Protein AF-A0AAV0XAW9-F1 (afdb_monomer_lite)

Sequence (82 aa):
MDLLRKIWVRLNRIRKRQGRCNELMYKWKFRESPGYDCGANIQPKQHLILDCHLRSYDGDLEDFLKVTPDAVAWLEALDIDI

Radius of gyration: 12.8 Å; chains: 1; bounding box: 31×23×32 Å

pLDDT: mean 81.26, std 8.33, range [59.66, 92.0]

Secondary structure (DSSP, 8-state):
----HHHHHHHHHHHTT-S--HHHHHHTTSSS-S--TTS-SS--HHHHHHT-TTT--SS-HHHHHHT-HHHHHHHHH--S--

Organism: NCBI:txid13131

Foldseek 3Di:
DDDDPQLVVQLVCLVVLHDDQLVVCVVVVVDPANDDPLRRRHDRPCCQAPPRPVQHQPDDSCCSVVVPPSSSVSSVPDPDRD

Structure (mmCIF, N/CA/C/O backbone):
data_AF-A0AAV0XAW9-F1
#
_entry.id   AF-A0AAV0XAW9-F1
#
loop_
_atom_site.group_PDB
_atom_site.id
_atom_site.type_symbol
_atom_site.label_atom_id
_atom_site.label_alt_id
_atom_site.label_comp_id
_atom_site.label_asym_id
_atom_site.label_entity_id
_atom_site.label_seq_id
_atom_site.pdbx_PDB_ins_code
_atom_site.Cartn_x
_atom_site.Cartn_y
_atom_site.Cartn_z
_atom_site.occupancy
_atom_site.B_iso_or_equiv
_atom_site.auth_seq_id
_atom_site.auth_comp_id
_atom_site.auth_asym_id
_atom_site.auth_atom_id
_atom_site.pdbx_PDB_model_num
ATOM 1 N N . MET A 1 1 ? -9.727 -3.588 17.681 1.00 61.06 1 MET A N 1
ATOM 2 C CA . MET A 1 1 ? -10.144 -4.339 16.481 1.00 61.06 1 MET A CA 1
ATOM 3 C C . MET A 1 1 ? -9.195 -5.498 16.303 1.00 61.06 1 MET A C 1
ATOM 5 O O . MET A 1 1 ? -7.990 -5.260 16.293 1.00 61.06 1 MET A O 1
ATOM 9 N N . ASP A 1 2 ? -9.720 -6.708 16.153 1.00 79.25 2 ASP A N 1
ATOM 10 C CA . ASP A 1 2 ? -8.918 -7.829 15.675 1.00 79.25 2 ASP A CA 1
ATOM 11 C C . ASP A 1 2 ? -8.777 -7.711 14.158 1.00 79.25 2 ASP A C 1
ATOM 13 O O . ASP A 1 2 ? -9.742 -7.863 13.414 1.00 79.25 2 ASP A O 1
ATOM 17 N N . LEU A 1 3 ? -7.573 -7.368 13.701 1.00 83.38 3 LEU A N 1
ATOM 18 C CA . LEU A 1 3 ? -7.247 -7.342 12.279 1.00 83.38 3 LEU A CA 1
ATOM 19 C C . LEU A 1 3 ? -6.776 -8.726 11.844 1.00 83.38 3 LEU A C 1
ATOM 21 O O . LEU A 1 3 ? -5.940 -9.347 12.505 1.00 83.38 3 LEU A O 1
ATOM 25 N N . LEU A 1 4 ? -7.219 -9.165 10.667 1.00 90.06 4 LEU A N 1
ATOM 26 C CA . LEU A 1 4 ? -6.616 -10.320 10.013 1.00 90.06 4 LEU A CA 1
ATOM 27 C C . LEU A 1 4 ? -5.106 -10.094 9.863 1.00 90.06 4 LEU A C 1
ATOM 29 O O . LEU A 1 4 ? -4.652 -9.014 9.472 1.00 90.06 4 LEU A O 1
ATOM 33 N N . ARG A 1 5 ? -4.314 -11.143 10.115 1.00 89.44 5 ARG A N 1
ATOM 34 C CA . ARG A 1 5 ? -2.842 -11.086 10.074 1.00 89.44 5 ARG A CA 1
ATOM 35 C C . ARG A 1 5 ? -2.309 -10.444 8.788 1.00 89.44 5 ARG A C 1
ATOM 37 O O . ARG A 1 5 ? -1.347 -9.683 8.839 1.00 89.44 5 ARG A O 1
ATOM 44 N N . LYS A 1 6 ? -2.943 -10.723 7.644 1.00 88.12 6 LYS A N 1
ATOM 45 C CA . LYS A 1 6 ? -2.585 -10.150 6.335 1.00 88.12 6 LYS A CA 1
ATOM 46 C C . LYS A 1 6 ? -2.702 -8.620 6.327 1.00 88.12 6 LYS A C 1
ATOM 48 O O . LYS A 1 6 ? -1.759 -7.943 5.926 1.00 88.12 6 LYS A O 1
ATOM 53 N N . ILE A 1 7 ? -3.821 -8.086 6.815 1.00 89.75 7 ILE A N 1
ATOM 54 C CA . ILE A 1 7 ? -4.095 -6.643 6.876 1.00 89.75 7 ILE A CA 1
ATOM 55 C C . ILE A 1 7 ? -3.120 -5.975 7.840 1.00 89.75 7 ILE A C 1
ATOM 57 O O . ILE A 1 7 ? -2.488 -4.982 7.493 1.00 89.75 7 ILE A O 1
ATOM 61 N N . TRP A 1 8 ? -2.917 -6.572 9.016 1.00 89.75 8 TRP A N 1
ATOM 62 C CA . TRP A 1 8 ? -1.987 -6.055 10.019 1.00 89.75 8 TRP A CA 1
ATOM 63 C C . TRP A 1 8 ? -0.547 -5.947 9.487 1.00 89.75 8 TRP A C 1
ATOM 65 O O . TRP A 1 8 ? 0.144 -4.955 9.727 1.00 89.75 8 TRP A O 1
ATOM 75 N N . VAL A 1 9 ? -0.090 -6.945 8.721 1.00 88.50 9 VAL A N 1
ATOM 76 C CA . VAL A 1 9 ? 1.237 -6.920 8.087 1.00 88.50 9 VAL A CA 1
ATOM 77 C C . VAL A 1 9 ? 1.327 -5.808 7.041 1.00 88.50 9 VAL A C 1
ATOM 79 O O . VAL A 1 9 ? 2.280 -5.028 7.087 1.00 88.50 9 VAL A O 1
ATOM 82 N N . ARG A 1 10 ? 0.346 -5.699 6.133 1.00 88.62 10 ARG A N 1
ATOM 83 C CA . ARG A 1 10 ? 0.311 -4.641 5.105 1.00 88.62 10 ARG A CA 1
ATOM 84 C C . ARG A 1 10 ? 0.289 -3.246 5.742 1.00 88.62 10 ARG A C 1
ATOM 86 O O . ARG A 1 10 ? 1.091 -2.390 5.377 1.00 88.62 10 ARG A O 1
ATOM 93 N N . LEU A 1 11 ? -0.530 -3.057 6.774 1.00 8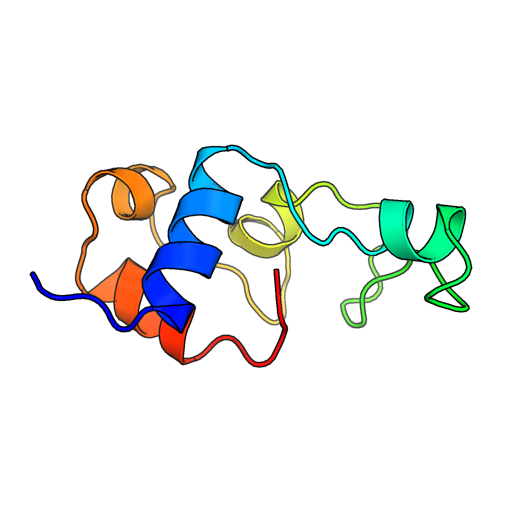9.75 11 LEU A N 1
ATOM 94 C CA . LEU A 1 11 ? -0.629 -1.817 7.540 1.00 89.75 11 LEU A CA 1
ATOM 95 C C . LEU A 1 11 ? 0.717 -1.400 8.150 1.00 89.75 11 LEU A C 1
ATOM 97 O O . LEU A 1 11 ? 1.159 -0.263 7.997 1.00 89.75 11 LEU A O 1
ATOM 101 N N . ASN A 1 12 ? 1.419 -2.321 8.813 1.00 88.12 12 ASN A N 1
ATOM 102 C CA . ASN A 1 12 ? 2.718 -2.007 9.416 1.00 88.12 12 ASN A CA 1
ATOM 103 C C . ASN A 1 12 ? 3.804 -1.710 8.384 1.00 88.12 12 ASN A C 1
ATOM 105 O O . ASN A 1 12 ? 4.679 -0.874 8.619 1.00 88.12 12 ASN A O 1
ATOM 109 N N . ARG A 1 13 ? 3.732 -2.365 7.228 1.00 85.69 13 ARG A N 1
ATOM 110 C CA . ARG A 1 13 ? 4.618 -2.115 6.093 1.00 85.69 13 ARG A CA 1
ATOM 111 C C . ARG A 1 13 ? 4.390 -0.726 5.473 1.00 85.69 13 ARG A C 1
ATOM 113 O O . ARG A 1 13 ? 5.346 -0.132 4.972 1.00 85.69 13 ARG A O 1
ATOM 120 N N . ILE A 1 14 ? 3.171 -0.186 5.541 1.00 84.94 14 ILE A N 1
ATOM 121 C CA . ILE A 1 14 ? 2.870 1.213 5.187 1.00 84.94 14 ILE A CA 1
ATOM 122 C C . ILE A 1 14 ? 3.412 2.168 6.247 1.00 84.94 14 ILE A C 1
ATOM 124 O O . ILE A 1 14 ? 4.180 3.071 5.924 1.00 84.94 14 ILE A O 1
ATOM 128 N N . ARG A 1 15 ? 3.091 1.928 7.523 1.00 85.94 15 ARG A N 1
ATOM 129 C CA . ARG A 1 15 ? 3.506 2.788 8.646 1.00 85.94 15 ARG A CA 1
ATOM 130 C C . ARG A 1 15 ? 5.017 2.964 8.735 1.00 85.94 15 ARG A C 1
ATOM 132 O O . ARG A 1 15 ? 5.500 4.074 8.923 1.00 85.94 15 ARG A O 1
ATOM 139 N N . LYS A 1 16 ? 5.778 1.880 8.559 1.00 80.56 16 LYS A N 1
ATOM 140 C CA . LYS A 1 16 ? 7.248 1.936 8.545 1.00 80.56 16 LYS A CA 1
ATOM 141 C C . LYS A 1 16 ? 7.830 2.457 7.233 1.00 80.56 16 LYS A C 1
ATOM 143 O O . LYS A 1 16 ? 9.046 2.586 7.138 1.00 80.56 16 LYS A O 1
ATOM 148 N N . ARG A 1 17 ? 6.995 2.698 6.213 1.00 72.69 17 ARG A N 1
ATOM 149 C CA . ARG A 1 17 ? 7.407 3.030 4.838 1.00 72.69 17 ARG A CA 1
ATOM 150 C C . ARG A 1 17 ? 8.434 2.037 4.271 1.00 72.69 17 ARG A C 1
ATOM 152 O O . ARG A 1 17 ? 9.191 2.356 3.362 1.00 72.69 17 ARG A O 1
ATOM 159 N N . GLN A 1 18 ? 8.448 0.813 4.797 1.00 68.44 18 GLN A N 1
ATOM 160 C CA . GLN A 1 18 ? 9.409 -0.244 4.488 1.00 68.44 18 GLN A CA 1
ATOM 161 C C . GLN A 1 18 ? 8.669 -1.562 4.254 1.00 68.44 18 GLN A C 1
ATOM 163 O O . GLN A 1 18 ? 7.675 -1.869 4.910 1.00 68.44 18 GLN A O 1
ATOM 168 N N . GLY A 1 19 ? 9.109 -2.352 3.279 1.00 70.25 19 GLY A N 1
ATOM 169 C CA . GLY A 1 19 ? 8.558 -3.682 2.989 1.00 70.25 19 GLY A CA 1
ATOM 170 C C . GLY A 1 19 ? 8.892 -4.137 1.574 1.00 70.25 19 GLY A C 1
ATOM 171 O O . GLY A 1 19 ? 9.980 -3.827 1.093 1.00 70.25 19 GLY A O 1
ATOM 172 N N . ARG A 1 20 ? 7.991 -4.877 0.918 1.00 71.06 20 ARG A N 1
ATOM 173 C CA . ARG A 1 20 ? 8.252 -5.433 -0.417 1.00 71.06 20 ARG A CA 1
ATOM 174 C C . ARG A 1 20 ? 8.137 -4.323 -1.460 1.00 71.06 20 ARG A C 1
ATOM 176 O O . ARG A 1 20 ? 7.046 -3.967 -1.878 1.00 71.06 20 ARG A O 1
ATOM 183 N N . CYS A 1 21 ? 9.274 -3.743 -1.831 1.00 72.88 21 CYS A N 1
ATOM 184 C CA . CYS A 1 21 ? 9.379 -2.816 -2.953 1.00 72.88 21 CYS A CA 1
ATOM 185 C C . CYS A 1 21 ? 9.940 -3.554 -4.171 1.00 72.88 21 CYS A C 1
ATOM 187 O O . CYS A 1 21 ? 10.910 -4.306 -4.028 1.00 72.88 21 CYS A O 1
ATOM 189 N N . ASN A 1 22 ? 9.381 -3.304 -5.357 1.00 74.88 22 ASN A N 1
ATOM 190 C CA . ASN A 1 22 ? 9.873 -3.887 -6.607 1.00 74.88 22 ASN A CA 1
ATOM 191 C C . ASN A 1 22 ? 11.351 -3.579 -6.862 1.00 74.88 22 ASN A C 1
ATOM 193 O O . ASN A 1 22 ? 12.054 -4.442 -7.371 1.00 74.88 22 ASN A O 1
ATOM 197 N N . GLU A 1 23 ? 11.851 -2.418 -6.433 1.00 75.88 23 GLU A N 1
ATOM 198 C CA . GLU A 1 23 ? 13.273 -2.073 -6.521 1.00 75.88 23 GLU A CA 1
ATOM 199 C C . GLU A 1 23 ? 14.157 -3.070 -5.751 1.00 75.88 23 GLU A C 1
ATOM 201 O O . GLU A 1 23 ? 15.123 -3.603 -6.295 1.00 75.88 23 GLU A O 1
ATOM 206 N N . LEU A 1 24 ? 13.807 -3.375 -4.495 1.00 78.62 24 LEU A N 1
ATOM 207 C CA . LEU A 1 24 ? 14.546 -4.345 -3.681 1.00 78.62 24 LEU A CA 1
ATOM 208 C C . LEU A 1 24 ? 14.404 -5.760 -4.246 1.00 78.62 24 LEU A C 1
ATOM 210 O O . LEU A 1 24 ? 15.376 -6.510 -4.276 1.00 78.62 24 LEU A O 1
ATOM 214 N N . MET A 1 25 ? 13.214 -6.113 -4.737 1.00 82.19 25 MET A N 1
ATOM 215 C CA . MET A 1 25 ? 12.983 -7.410 -5.375 1.00 82.19 25 MET A CA 1
ATOM 216 C C . MET A 1 25 ? 13.793 -7.564 -6.666 1.00 82.19 25 MET A C 1
ATOM 218 O O . MET A 1 25 ? 14.353 -8.632 -6.897 1.00 82.19 25 MET A O 1
ATOM 222 N N . TYR A 1 26 ? 13.909 -6.506 -7.468 1.00 82.38 26 TYR A N 1
ATOM 223 C CA . TYR A 1 26 ? 14.750 -6.467 -8.661 1.00 82.38 26 TYR A CA 1
ATOM 224 C C . TYR A 1 26 ? 16.235 -6.557 -8.297 1.00 82.38 26 TYR A C 1
ATOM 226 O O . TYR A 1 26 ? 16.952 -7.407 -8.822 1.00 82.38 26 TYR A O 1
ATOM 234 N N . LYS A 1 27 ? 16.690 -5.772 -7.309 1.00 83.12 27 LYS A N 1
ATOM 235 C CA . LYS A 1 27 ? 18.067 -5.828 -6.788 1.00 83.12 27 LYS A CA 1
ATOM 236 C C . LYS A 1 27 ? 18.450 -7.232 -6.311 1.00 83.12 27 LYS A C 1
ATOM 238 O O . LYS A 1 27 ? 19.593 -7.651 -6.473 1.00 83.12 27 LYS A O 1
ATOM 243 N N . TRP A 1 28 ? 17.501 -7.962 -5.734 1.00 87.00 28 TRP A N 1
ATOM 244 C CA . TRP A 1 28 ? 17.683 -9.339 -5.275 1.00 87.00 28 TRP A CA 1
ATOM 245 C C . TRP A 1 28 ? 17.353 -10.405 -6.330 1.00 87.00 28 TRP A C 1
ATOM 247 O O . TRP A 1 28 ? 17.357 -11.587 -6.000 1.00 87.00 28 TRP A O 1
ATOM 257 N N . LYS A 1 29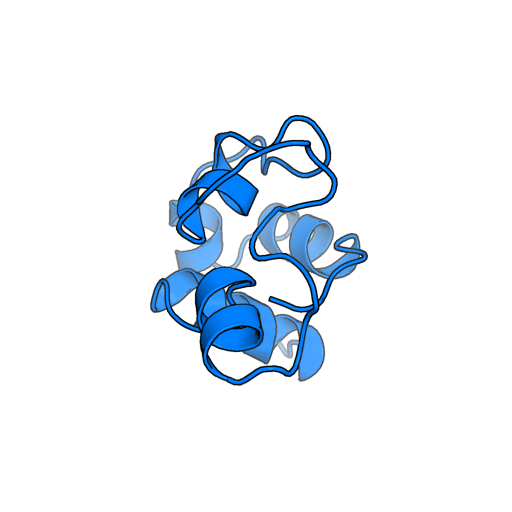 ? 17.090 -10.021 -7.587 1.00 85.25 29 LYS A N 1
ATOM 258 C CA . LYS A 1 29 ? 16.751 -10.923 -8.706 1.00 85.25 29 LYS A CA 1
ATOM 259 C C . LYS A 1 29 ? 15.492 -11.778 -8.487 1.00 85.25 29 LYS A C 1
ATOM 261 O O . LYS A 1 29 ? 15.322 -12.805 -9.132 1.00 85.25 29 LYS A O 1
ATOM 266 N N . PHE A 1 30 ? 14.590 -11.346 -7.606 1.00 82.19 30 PHE A N 1
ATOM 267 C CA . PHE A 1 30 ? 13.256 -11.939 -7.439 1.00 82.19 30 PHE A CA 1
ATOM 268 C C . PHE A 1 30 ? 12.226 -11.381 -8.431 1.00 82.19 30 PHE A C 1
ATOM 270 O O . PHE A 1 30 ? 11.128 -11.922 -8.538 1.00 82.19 30 PHE A O 1
ATOM 277 N N . ARG A 1 31 ? 12.550 -10.289 -9.132 1.00 77.31 31 ARG A N 1
ATOM 278 C CA . ARG A 1 31 ? 11.774 -9.742 -10.251 1.00 77.31 31 ARG A CA 1
ATOM 279 C C . ARG A 1 31 ? 12.702 -9.396 -11.405 1.00 77.31 31 ARG A C 1
ATOM 281 O O . ARG A 1 31 ? 13.841 -8.999 -11.179 1.00 77.31 31 ARG A O 1
ATOM 288 N N . GLU A 1 32 ? 12.175 -9.493 -12.619 1.00 78.88 32 GLU A N 1
ATOM 289 C CA . GLU A 1 32 ? 12.884 -9.133 -13.853 1.00 78.88 32 GLU A CA 1
ATOM 290 C C . GLU A 1 32 ? 12.882 -7.624 -14.126 1.00 78.88 32 GLU A C 1
ATOM 292 O O . GLU A 1 32 ? 13.731 -7.136 -14.863 1.00 78.88 32 GLU A O 1
ATOM 297 N N . SER A 1 33 ? 11.961 -6.872 -13.513 1.00 76.56 33 SER A N 1
ATOM 298 C CA . SER A 1 33 ? 11.857 -5.419 -13.662 1.00 76.56 33 SER A CA 1
ATOM 299 C C . SER A 1 33 ? 11.585 -4.734 -12.315 1.00 76.56 33 SER A C 1
ATOM 301 O O . SER A 1 33 ? 10.816 -5.268 -11.503 1.00 76.56 33 SER A O 1
ATOM 303 N N . PRO A 1 34 ? 12.188 -3.554 -12.064 1.00 71.75 34 PRO A N 1
ATOM 304 C CA . PRO A 1 34 ? 11.886 -2.728 -10.897 1.00 71.75 34 PRO A CA 1
ATOM 305 C C . PRO A 1 34 ? 10.566 -1.954 -11.041 1.00 71.75 34 PRO A C 1
ATOM 307 O O . PRO A 1 34 ? 10.064 -1.427 -10.047 1.00 71.75 34 PRO A O 1
ATOM 310 N N . GLY A 1 35 ? 10.006 -1.887 -12.254 1.00 68.81 35 GLY A N 1
ATOM 311 C CA . GLY A 1 35 ? 8.793 -1.132 -12.543 1.00 68.81 35 GLY A CA 1
ATOM 312 C C . GLY A 1 35 ? 7.554 -1.724 -11.876 1.00 68.81 35 GLY A C 1
ATOM 313 O O . GLY A 1 35 ? 7.437 -2.938 -11.678 1.00 68.81 35 GLY A O 1
ATOM 314 N N . TYR A 1 36 ? 6.615 -0.854 -11.513 1.00 72.56 36 TYR A 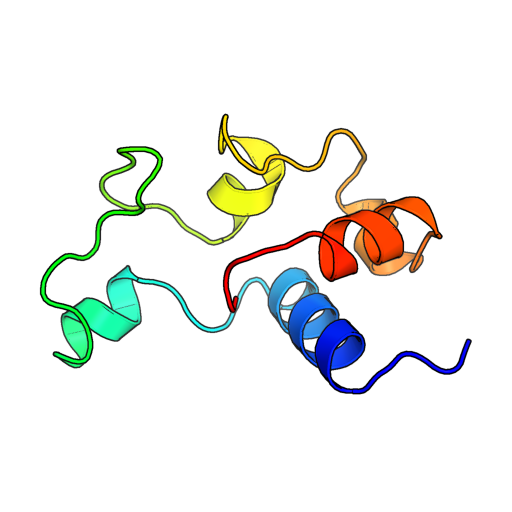N 1
ATOM 315 C CA . TYR A 1 36 ? 5.252 -1.273 -11.196 1.00 72.56 36 TYR A CA 1
ATOM 316 C C . TYR A 1 36 ? 4.415 -1.345 -12.476 1.00 72.56 36 TYR A C 1
ATOM 318 O O . TYR A 1 36 ? 4.707 -0.701 -13.480 1.00 72.56 36 TYR A O 1
ATOM 326 N N . ASP A 1 37 ? 3.356 -2.138 -12.422 1.00 75.12 37 ASP A N 1
ATOM 327 C CA . ASP A 1 37 ? 2.353 -2.283 -13.478 1.00 75.12 37 ASP A CA 1
ATOM 328 C C . ASP A 1 37 ? 1.615 -0.976 -13.805 1.00 75.12 37 ASP A C 1
ATOM 330 O O . ASP A 1 37 ? 1.160 -0.799 -14.929 1.00 75.12 37 ASP A O 1
ATOM 334 N N . CYS A 1 38 ? 1.592 -0.015 -12.877 1.00 76.62 38 CYS A N 1
ATOM 335 C CA . CYS A 1 38 ? 1.165 1.361 -13.136 1.00 76.62 38 CYS A CA 1
ATOM 336 C C . CYS A 1 38 ? 2.139 2.166 -14.031 1.00 76.62 38 CYS A C 1
ATOM 338 O O . CYS A 1 38 ? 2.001 3.380 -14.154 1.00 76.62 38 CYS A O 1
ATOM 340 N N . GLY A 1 39 ? 3.157 1.539 -14.629 1.00 71.00 39 GLY A N 1
ATOM 341 C CA . GLY A 1 39 ? 4.106 2.195 -15.537 1.00 71.00 39 GLY A CA 1
ATOM 342 C C . GLY A 1 39 ? 5.140 3.084 -14.842 1.00 71.00 39 GLY A C 1
ATOM 343 O O . GLY A 1 39 ? 5.917 3.767 -15.507 1.00 71.00 39 GLY A O 1
ATOM 344 N N . ALA A 1 40 ? 5.178 3.086 -13.509 1.00 69.75 40 ALA A N 1
ATOM 345 C CA . ALA A 1 40 ? 6.129 3.888 -12.760 1.00 69.75 40 ALA A CA 1
ATOM 346 C C . ALA A 1 40 ? 7.496 3.185 -12.647 1.00 69.75 40 ALA A C 1
ATOM 348 O O . ALA A 1 40 ? 7.585 2.037 -12.205 1.00 69.75 40 ALA A O 1
ATOM 349 N N . ASN A 1 41 ? 8.563 3.896 -13.037 1.00 61.97 41 ASN A N 1
ATOM 350 C CA . ASN A 1 41 ? 9.916 3.343 -13.197 1.00 61.97 41 ASN A CA 1
ATOM 351 C C . ASN A 1 41 ? 10.613 2.994 -11.876 1.00 61.97 41 ASN A C 1
ATOM 353 O O . ASN A 1 41 ? 11.242 1.946 -11.760 1.00 61.97 41 ASN A O 1
ATOM 357 N N . ILE A 1 42 ? 10.537 3.886 -10.889 1.00 60.06 42 ILE A N 1
ATOM 358 C CA . ILE A 1 42 ? 11.148 3.727 -9.568 1.00 60.06 42 ILE A CA 1
ATOM 359 C C . ILE A 1 42 ? 10.228 4.461 -8.620 1.00 60.06 42 ILE A C 1
ATOM 361 O O . ILE A 1 42 ? 10.041 5.667 -8.770 1.00 60.06 42 ILE A O 1
ATOM 365 N N . GLN A 1 43 ? 9.619 3.752 -7.681 1.00 59.66 43 GLN A N 1
ATOM 366 C CA . GLN A 1 43 ? 8.713 4.401 -6.755 1.00 59.66 43 GLN A CA 1
ATOM 367 C C . GLN A 1 43 ? 8.900 3.870 -5.333 1.00 59.66 43 GLN A C 1
ATOM 369 O O . GLN A 1 43 ? 8.773 2.660 -5.106 1.00 59.66 43 GLN A O 1
ATOM 374 N N . PRO A 1 44 ? 9.159 4.757 -4.353 1.00 64.94 44 PRO A N 1
ATOM 375 C CA . PRO A 1 44 ? 8.996 4.418 -2.952 1.00 64.94 44 PRO A CA 1
ATOM 376 C C . PRO A 1 44 ? 7.521 4.099 -2.685 1.00 64.94 44 PRO A C 1
ATOM 378 O O . PRO A 1 44 ? 6.625 4.558 -3.388 1.00 64.94 44 PRO A O 1
ATOM 381 N N . LYS A 1 45 ? 7.245 3.339 -1.623 1.00 68.00 45 LYS A N 1
ATOM 382 C CA . LYS A 1 45 ? 5.884 2.935 -1.212 1.00 68.00 45 LYS A CA 1
ATOM 383 C C . LYS A 1 45 ? 4.852 4.065 -1.161 1.00 68.00 45 LYS A C 1
ATOM 385 O O . LYS A 1 45 ? 3.663 3.793 -1.257 1.00 68.00 45 LYS A O 1
ATOM 390 N N . GLN A 1 46 ? 5.306 5.305 -0.997 1.00 73.25 46 GLN A N 1
ATOM 391 C CA . GLN A 1 46 ? 4.459 6.492 -1.028 1.00 73.25 46 GLN A CA 1
ATOM 392 C C . GLN A 1 46 ? 3.697 6.624 -2.341 1.00 73.25 46 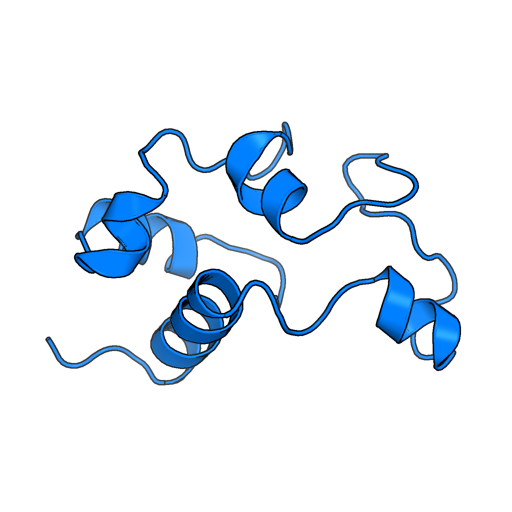GLN A C 1
ATOM 394 O O . GLN A 1 46 ? 2.521 6.941 -2.289 1.00 73.25 46 GLN A O 1
ATOM 399 N N . HIS A 1 47 ? 4.297 6.276 -3.477 1.00 78.50 47 HIS A N 1
ATOM 400 C CA . HIS A 1 47 ? 3.597 6.333 -4.755 1.00 78.50 47 HIS A CA 1
ATOM 401 C C . HIS A 1 47 ? 2.406 5.410 -4.811 1.00 78.50 47 HIS A C 1
ATOM 403 O O . HIS A 1 47 ? 1.347 5.802 -5.269 1.00 78.50 47 HIS A O 1
ATOM 409 N N . LEU A 1 48 ? 2.574 4.173 -4.341 1.00 79.31 48 LEU A N 1
ATOM 410 C CA . LEU A 1 48 ? 1.490 3.207 -4.365 1.00 79.31 48 LEU A CA 1
ATOM 411 C C . LEU A 1 48 ? 0.254 3.755 -3.644 1.00 79.31 48 LEU A C 1
ATOM 413 O O . LEU A 1 48 ? -0.861 3.500 -4.076 1.00 79.31 48 LEU A O 1
ATOM 417 N N . ILE A 1 49 ? 0.484 4.497 -2.562 1.00 80.19 49 ILE A N 1
ATOM 418 C CA . ILE A 1 49 ? -0.567 5.031 -1.707 1.00 80.19 49 ILE A CA 1
ATOM 419 C C . ILE A 1 49 ? -1.075 6.380 -2.228 1.00 80.19 49 ILE A C 1
ATOM 421 O O . ILE A 1 49 ? -2.270 6.607 -2.187 1.00 80.19 49 ILE A O 1
ATOM 425 N N . LEU A 1 50 ? -0.210 7.270 -2.714 1.00 79.62 50 LEU A N 1
ATOM 426 C CA . LEU A 1 50 ? -0.570 8.666 -3.004 1.00 79.62 50 LEU A CA 1
ATOM 427 C C . LEU A 1 50 ? -0.744 8.972 -4.494 1.00 79.62 50 LEU A C 1
ATOM 429 O O . LEU A 1 50 ? -1.547 9.819 -4.858 1.00 79.62 50 LEU A O 1
ATOM 433 N N . ASP A 1 51 ? 0.010 8.298 -5.354 1.00 76.38 51 ASP A N 1
ATOM 434 C CA . ASP A 1 51 ? 0.247 8.742 -6.735 1.00 76.38 51 ASP A CA 1
ATOM 435 C C . ASP A 1 51 ? -0.089 7.658 -7.779 1.00 76.38 51 ASP A C 1
ATOM 437 O O . ASP A 1 51 ? -0.066 7.897 -8.989 1.00 76.38 51 ASP A O 1
ATOM 441 N N . CYS A 1 52 ? -0.345 6.425 -7.339 1.00 82.56 52 CYS A N 1
ATOM 442 C CA . CYS A 1 52 ? -0.617 5.297 -8.212 1.00 82.56 52 CYS A CA 1
ATOM 443 C C . CYS A 1 52 ? -2.042 5.404 -8.737 1.00 82.56 52 CYS A C 1
ATOM 445 O O . CYS A 1 52 ? -2.988 5.056 -8.044 1.00 82.56 52 CYS A O 1
ATOM 447 N N . HIS A 1 53 ? -2.193 5.788 -9.998 1.00 80.81 53 HIS A N 1
ATOM 448 C CA . HIS A 1 53 ? -3.500 5.927 -10.647 1.00 80.81 53 HIS A CA 1
ATOM 449 C C . HIS A 1 53 ? -4.383 4.661 -10.620 1.00 80.81 53 HIS A C 1
ATOM 451 O O . HIS A 1 53 ? -5.579 4.753 -10.867 1.00 80.81 53 HIS A O 1
ATOM 457 N N . LEU A 1 54 ? -3.810 3.478 -10.362 1.00 82.44 54 LEU A N 1
ATOM 458 C CA . LEU A 1 54 ? -4.559 2.220 -10.255 1.00 82.44 54 LEU A CA 1
ATOM 459 C C . LEU A 1 54 ? -5.042 1.915 -8.833 1.00 82.44 54 LEU A C 1
ATOM 461 O O . LEU A 1 54 ? -5.984 1.145 -8.669 1.00 82.44 54 LEU A O 1
ATOM 465 N N . ARG A 1 55 ? -4.330 2.397 -7.808 1.00 85.50 55 ARG A N 1
ATOM 466 C CA . ARG A 1 55 ? -4.455 1.896 -6.426 1.00 85.50 55 ARG A CA 1
ATOM 467 C C . ARG A 1 55 ? -4.278 2.973 -5.365 1.00 85.50 55 ARG A C 1
ATOM 469 O O . ARG A 1 55 ? -4.103 2.619 -4.205 1.00 85.50 55 ARG A O 1
ATOM 476 N N . SER A 1 56 ? -4.269 4.249 -5.733 1.00 87.00 56 SER A N 1
ATOM 477 C CA . SER A 1 56 ? -4.144 5.341 -4.776 1.00 87.00 56 SER A CA 1
ATOM 478 C C . SER A 1 56 ? -5.203 5.208 -3.687 1.00 87.00 56 SER A C 1
ATOM 480 O O . SER A 1 56 ? -6.308 4.710 -3.903 1.00 87.00 56 SER A O 1
ATOM 482 N N . TYR A 1 57 ? -4.817 5.584 -2.481 1.00 88.06 57 TYR A N 1
ATOM 483 C CA . TYR A 1 57 ? -5.727 5.758 -1.375 1.00 88.06 57 TYR A CA 1
ATOM 484 C C . TYR A 1 57 ? -6.210 7.203 -1.411 1.00 88.06 57 TYR A C 1
ATOM 486 O O . TYR A 1 57 ? -5.400 8.123 -1.335 1.00 88.06 57 TYR A O 1
ATOM 494 N N . ASP A 1 58 ? -7.521 7.392 -1.523 1.00 85.31 58 ASP A N 1
ATOM 495 C CA . ASP A 1 58 ? -8.121 8.725 -1.658 1.00 85.31 58 ASP A CA 1
ATOM 496 C C . ASP A 1 58 ? -8.196 9.496 -0.321 1.00 85.31 58 ASP A C 1
ATOM 498 O O . ASP A 1 58 ? -8.590 10.662 -0.299 1.00 85.31 58 ASP A O 1
ATOM 502 N N . GLY A 1 59 ? -7.838 8.855 0.798 1.00 85.06 59 GLY A N 1
ATOM 503 C CA . GLY A 1 59 ? -7.831 9.450 2.137 1.00 85.06 59 GLY A CA 1
ATOM 504 C C . GLY A 1 59 ? -6.452 9.928 2.609 1.00 85.06 59 GLY A C 1
ATOM 505 O O . GLY A 1 59 ? -5.475 9.970 1.860 1.00 85.06 59 GLY A O 1
ATOM 506 N N . ASP A 1 60 ? -6.355 10.266 3.896 1.00 86.00 60 ASP A N 1
ATOM 507 C CA . ASP A 1 60 ? -5.109 10.749 4.502 1.00 86.00 60 ASP A CA 1
ATOM 508 C C . ASP A 1 60 ? -4.224 9.572 4.949 1.00 86.00 60 ASP A C 1
ATOM 510 O O . ASP A 1 60 ? -4.692 8.545 5.436 1.00 86.00 60 ASP A O 1
ATOM 514 N N . LEU A 1 61 ? -2.902 9.728 4.883 1.00 84.25 61 LEU A N 1
ATOM 515 C CA . LEU A 1 61 ? -1.969 8.787 5.497 1.00 84.25 61 LEU A CA 1
ATO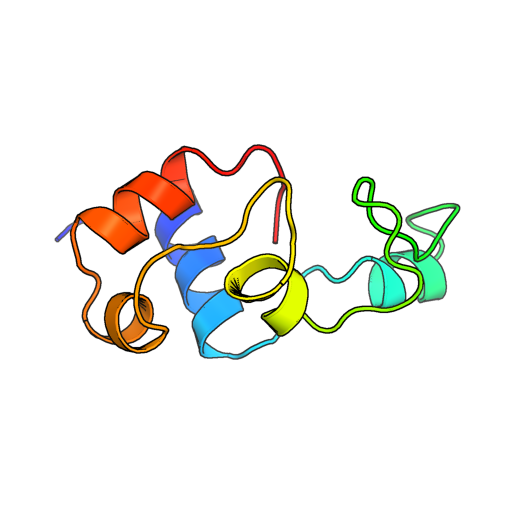M 516 C C . LEU A 1 61 ? -2.196 8.611 7.009 1.00 84.25 61 LEU A C 1
ATOM 518 O O . LEU A 1 61 ? -1.855 7.557 7.560 1.00 84.25 61 LEU A O 1
ATOM 522 N N . GLU A 1 62 ? -2.768 9.611 7.686 1.00 87.06 62 GLU A N 1
ATOM 523 C CA . GLU A 1 62 ? -3.191 9.489 9.085 1.00 87.06 62 GLU A CA 1
ATOM 524 C C . GLU A 1 62 ? -4.223 8.379 9.314 1.00 87.06 62 GLU A C 1
ATOM 526 O O . GLU A 1 62 ? -4.271 7.803 10.407 1.00 87.06 62 GLU A O 1
ATOM 531 N N . ASP A 1 63 ? -4.997 8.011 8.295 1.00 87.62 63 ASP A N 1
ATOM 532 C CA . ASP A 1 63 ? -5.997 6.950 8.382 1.00 87.62 63 ASP A CA 1
ATOM 533 C C . ASP A 1 63 ? -5.351 5.591 8.668 1.00 87.62 63 ASP A C 1
ATOM 535 O O . ASP A 1 63 ? -5.866 4.790 9.453 1.00 87.62 63 ASP A O 1
ATOM 539 N N . PHE A 1 64 ? -4.141 5.361 8.147 1.00 87.81 64 PHE A N 1
ATOM 540 C CA . PHE A 1 64 ? -3.346 4.180 8.485 1.00 87.81 64 PHE A CA 1
ATOM 541 C C . PHE A 1 64 ? -2.800 4.233 9.919 1.00 87.81 64 PHE A C 1
ATOM 543 O O . PHE A 1 64 ? -2.551 3.188 10.528 1.00 87.81 64 PHE A O 1
ATOM 550 N N . LEU A 1 65 ? -2.593 5.414 10.507 1.00 87.69 65 LEU A N 1
ATOM 551 C CA . LEU A 1 65 ? -2.208 5.533 11.919 1.00 87.69 65 LEU A CA 1
ATOM 552 C C . LEU A 1 65 ? -3.405 5.240 12.828 1.00 87.69 65 LEU A C 1
ATOM 554 O O . LEU A 1 65 ? -3.273 4.454 13.767 1.00 87.69 65 LEU A O 1
ATOM 558 N N . LYS A 1 66 ? -4.571 5.794 12.489 1.00 89.50 66 LYS A N 1
ATOM 559 C CA . LYS A 1 66 ? -5.830 5.642 13.232 1.00 89.50 66 LYS A CA 1
ATOM 560 C C . LYS A 1 66 ? -6.523 4.296 12.996 1.00 89.50 66 LYS A C 1
ATOM 562 O O . LYS A 1 66 ? -7.366 3.915 13.799 1.00 89.50 66 LYS A O 1
ATOM 567 N N . VAL A 1 67 ? -6.123 3.549 11.961 1.00 89.75 67 VAL A N 1
ATOM 568 C CA . VAL A 1 67 ? -6.772 2.292 11.537 1.00 89.75 67 VAL A CA 1
ATOM 569 C C . VAL A 1 67 ? -8.256 2.532 11.273 1.00 89.75 67 VAL A C 1
ATOM 571 O O . VAL A 1 67 ? -9.124 1.875 11.849 1.00 89.75 67 VAL A O 1
ATOM 574 N N . THR A 1 68 ? -8.549 3.535 10.448 1.00 91.44 68 THR A N 1
ATOM 575 C CA . THR A 1 68 ? -9.933 3.824 10.072 1.00 91.44 68 THR A CA 1
ATOM 576 C C . THR A 1 68 ? -10.505 2.676 9.229 1.00 91.44 68 THR A C 1
ATOM 578 O O . THR A 1 68 ? -9.746 1.932 8.595 1.00 91.44 68 THR A O 1
ATOM 581 N N . PRO A 1 69 ? -11.839 2.505 9.207 1.00 90.56 69 PRO A N 1
ATOM 582 C CA . PRO A 1 69 ? -12.483 1.502 8.363 1.00 90.56 69 PRO A CA 1
ATOM 583 C C . PRO A 1 69 ? -12.106 1.635 6.882 1.00 90.56 69 PRO A C 1
ATOM 585 O O . PRO A 1 69 ? -11.876 0.620 6.231 1.00 90.56 69 PRO A O 1
ATOM 588 N N . ASP A 1 70 ? -11.954 2.862 6.379 1.00 90.50 70 ASP A N 1
ATOM 589 C CA . ASP A 1 70 ? -11.605 3.135 4.979 1.00 90.50 70 ASP A CA 1
ATOM 590 C C . ASP A 1 70 ? -10.192 2.649 4.632 1.00 90.50 70 ASP A C 1
ATOM 592 O O . ASP A 1 70 ? -9.990 1.961 3.628 1.00 90.50 70 ASP A O 1
ATOM 596 N N . ALA A 1 71 ? -9.217 2.899 5.513 1.00 90.44 71 ALA A N 1
ATOM 597 C CA . ALA A 1 71 ? -7.860 2.383 5.348 1.00 90.44 71 ALA A CA 1
ATOM 598 C C . ALA A 1 71 ? -7.823 0.847 5.377 1.00 90.44 71 ALA A C 1
ATOM 600 O O . ALA A 1 71 ? -7.041 0.228 4.651 1.00 90.44 71 ALA A O 1
ATOM 601 N N . VAL A 1 72 ? -8.660 0.213 6.205 1.00 91.06 72 VAL A N 1
ATOM 602 C CA . VAL A 1 72 ? -8.780 -1.252 6.254 1.00 91.06 72 VAL A CA 1
ATOM 603 C C . VAL A 1 72 ? -9.420 -1.792 4.975 1.00 91.06 72 VAL A C 1
ATOM 605 O O . VAL A 1 72 ? -8.870 -2.723 4.390 1.00 91.06 72 VAL A O 1
ATOM 608 N N . ALA A 1 73 ? -10.508 -1.185 4.499 1.00 91.81 73 ALA A N 1
ATOM 609 C CA . ALA A 1 73 ? -11.191 -1.589 3.272 1.00 91.81 73 ALA A CA 1
ATOM 610 C C . ALA A 1 73 ? -10.267 -1.485 2.048 1.00 91.81 73 ALA A C 1
ATOM 612 O O . ALA A 1 73 ? -10.170 -2.418 1.249 1.00 91.81 73 ALA A O 1
ATOM 613 N N . TRP A 1 74 ? -9.504 -0.395 1.943 1.00 92.00 74 TRP A N 1
ATOM 61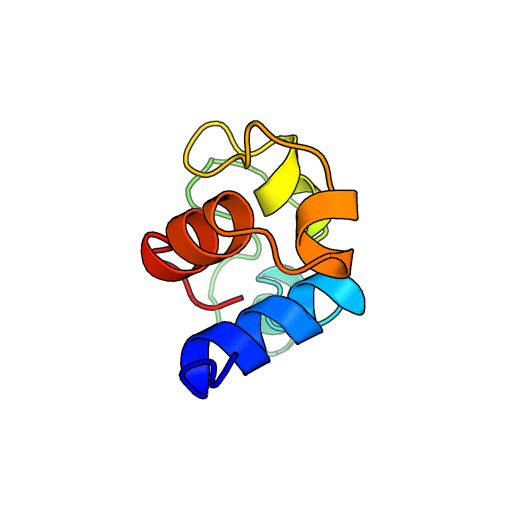4 C CA . TRP A 1 74 ? -8.493 -0.244 0.897 1.00 92.00 74 TRP A CA 1
ATOM 615 C C . TRP A 1 74 ? -7.386 -1.309 1.006 1.00 92.00 74 TRP A C 1
ATOM 617 O O . TRP A 1 74 ? -7.001 -1.929 0.013 1.00 92.00 74 TRP A O 1
ATOM 627 N N . LEU A 1 75 ? -6.911 -1.601 2.225 1.00 90.44 75 LEU A N 1
ATOM 628 C CA . LEU A 1 75 ? -5.919 -2.656 2.467 1.00 90.44 75 LEU A CA 1
ATOM 629 C C . LEU A 1 75 ? -6.424 -4.062 2.120 1.00 90.44 75 LEU A C 1
ATOM 631 O O . LEU A 1 75 ? -5.611 -4.923 1.764 1.00 90.44 75 LEU A O 1
ATOM 635 N N . GLU A 1 76 ? -7.723 -4.316 2.254 1.00 90.81 76 GLU A N 1
ATOM 636 C CA . GLU A 1 76 ? -8.371 -5.571 1.867 1.00 90.81 76 GLU A CA 1
ATOM 637 C C . GLU A 1 76 ? -8.507 -5.692 0.348 1.00 90.81 76 GLU A C 1
ATOM 639 O O . GLU A 1 76 ? -8.161 -6.740 -0.203 1.00 90.81 76 GLU A O 1
ATOM 644 N N . ALA A 1 77 ? -8.918 -4.610 -0.319 1.00 90.19 77 ALA A N 1
ATOM 645 C CA . ALA A 1 77 ? -9.085 -4.539 -1.769 1.00 90.19 77 ALA A CA 1
ATOM 646 C C . ALA A 1 77 ? -7.757 -4.597 -2.548 1.00 90.19 77 ALA A C 1
ATOM 648 O O . ALA A 1 77 ? -7.758 -4.895 -3.741 1.00 90.19 77 ALA A O 1
ATOM 649 N N . LEU A 1 78 ? -6.620 -4.358 -1.882 1.00 87.50 78 LEU A N 1
ATOM 650 C CA . LEU A 1 78 ? -5.302 -4.411 -2.511 1.00 87.50 78 LEU A CA 1
ATOM 651 C C . LEU A 1 78 ? -4.986 -5.807 -3.084 1.00 87.50 78 LEU A C 1
ATOM 653 O O . LEU A 1 78 ? -4.782 -6.786 -2.345 1.00 87.50 78 LEU A O 1
ATOM 657 N N . ASP A 1 79 ? -4.852 -5.867 -4.404 1.00 86.25 79 ASP A N 1
ATOM 658 C CA . ASP A 1 79 ? -4.527 -7.048 -5.211 1.00 86.25 79 ASP A CA 1
ATOM 659 C C . ASP A 1 79 ? -3.033 -7.413 -5.177 1.00 86.25 79 ASP A C 1
ATOM 661 O O . ASP A 1 79 ? -2.667 -8.562 -5.423 1.00 86.25 79 ASP A O 1
ATOM 665 N N . ILE A 1 80 ? -2.163 -6.479 -4.786 1.00 79.50 80 ILE A N 1
ATOM 666 C CA . ILE A 1 80 ? -0.718 -6.713 -4.648 1.00 79.50 80 ILE A CA 1
ATOM 667 C C . ILE A 1 80 ? -0.284 -6.941 -3.192 1.00 79.50 80 ILE A C 1
ATOM 669 O O . ILE A 1 80 ? -0.961 -6.560 -2.233 1.00 79.50 80 ILE A O 1
ATOM 673 N N . ASP A 1 81 ? 0.865 -7.589 -2.995 1.00 77.12 81 ASP A N 1
ATOM 674 C CA . ASP A 1 81 ? 1.505 -7.704 -1.678 1.00 77.12 81 ASP A CA 1
ATOM 675 C C . ASP A 1 81 ? 2.584 -6.624 -1.515 1.00 77.12 81 ASP A C 1
ATOM 677 O O . ASP A 1 81 ? 3.469 -6.499 -2.360 1.00 77.12 81 ASP A O 1
ATOM 681 N N . ILE A 1 82 ? 2.502 -5.857 -0.425 1.00 76.88 82 ILE A N 1
ATOM 682 C CA . ILE A 1 82 ? 3.308 -4.649 -0.133 1.00 76.88 82 ILE A CA 1
ATOM 683 C C . ILE A 1 82 ? 4.081 -4.810 1.153 1.00 76.88 82 ILE A C 1
ATOM 685 O O . ILE A 1 82 ? 3.524 -5.509 2.017 1.00 76.88 82 ILE A O 1
#